Protein AF-C6Y4A7-F1 (afdb_monomer)

Structure (mmCIF, N/CA/C/O backbone):
data_AF-C6Y4A7-F1
#
_entry.id   AF-C6Y4A7-F1
#
loop_
_atom_site.group_PDB
_atom_site.id
_atom_site.type_symbol
_atom_site.label_atom_id
_atom_site.label_alt_id
_atom_site.label_comp_id
_atom_site.label_asym_id
_atom_site.label_entity_id
_atom_site.label_seq_id
_atom_site.pdbx_PDB_ins_code
_atom_site.Cartn_x
_atom_site.Cartn_y
_atom_site.Cartn_z
_atom_site.occupancy
_atom_site.B_iso_or_equiv
_atom_site.auth_seq_id
_atom_site.auth_comp_id
_atom_site.auth_asym_id
_atom_site.auth_atom_id
_atom_site.pdbx_PDB_model_num
ATOM 1 N N . MET A 1 1 ? -13.584 13.044 18.421 1.00 59.03 1 MET A N 1
ATOM 2 C CA . MET A 1 1 ? -12.784 13.924 17.537 1.00 59.03 1 MET A CA 1
ATOM 3 C C . MET A 1 1 ? -11.554 13.232 16.941 1.00 59.03 1 MET A C 1
ATOM 5 O O . MET A 1 1 ? -11.120 13.627 15.873 1.00 59.03 1 MET A O 1
ATOM 9 N N . GLU A 1 2 ? -11.007 12.181 17.561 1.00 68.00 2 GLU A N 1
ATOM 10 C CA . GLU A 1 2 ? -9.776 11.522 17.077 1.00 68.00 2 GLU A CA 1
ATOM 11 C C . GLU A 1 2 ? -9.968 10.643 15.827 1.00 68.00 2 GLU A C 1
ATOM 13 O O . GLU A 1 2 ? -9.088 10.557 14.978 1.00 68.00 2 GLU A O 1
ATOM 18 N N . SER A 1 3 ? -11.138 10.020 15.650 1.00 69.06 3 SER A N 1
ATOM 19 C CA . SER A 1 3 ? -11.372 9.143 14.491 1.00 69.06 3 SER A CA 1
ATOM 20 C C . SER A 1 3 ? -11.388 9.900 13.152 1.00 69.06 3 SER A C 1
ATOM 22 O O . SER A 1 3 ? -10.881 9.393 12.150 1.00 69.06 3 SER A O 1
ATOM 24 N N . SER A 1 4 ? -11.904 11.133 13.125 1.00 74.44 4 SER A N 1
ATOM 25 C CA . SER A 1 4 ? -11.953 11.948 11.904 1.00 74.44 4 SER A CA 1
ATOM 26 C C . SER A 1 4 ? -10.566 12.404 11.452 1.00 74.44 4 SER A C 1
ATOM 28 O O . SER A 1 4 ? -10.288 12.412 10.254 1.00 74.44 4 SER A O 1
ATOM 30 N N . THR A 1 5 ? -9.666 12.725 12.388 1.00 81.12 5 THR A N 1
ATOM 31 C CA . THR A 1 5 ? -8.296 13.145 12.056 1.00 81.12 5 THR A CA 1
ATOM 32 C C . THR A 1 5 ? -7.458 11.984 11.518 1.00 81.12 5 THR A C 1
ATOM 34 O O . THR A 1 5 ? -6.668 12.182 10.598 1.00 81.12 5 THR A O 1
ATOM 37 N N . ILE A 1 6 ? -7.665 10.759 12.016 1.00 79.38 6 ILE A N 1
ATOM 38 C CA . ILE A 1 6 ? -6.996 9.550 11.504 1.00 79.38 6 ILE A CA 1
ATOM 39 C C . ILE A 1 6 ? -7.412 9.267 10.055 1.00 79.38 6 ILE A C 1
ATOM 41 O O . ILE A 1 6 ? -6.557 8.992 9.212 1.00 79.38 6 ILE A O 1
ATOM 45 N N . ASN A 1 7 ? -8.705 9.371 9.741 1.00 79.44 7 ASN A N 1
ATOM 46 C CA . ASN A 1 7 ? -9.198 9.150 8.379 1.00 79.44 7 ASN A CA 1
ATOM 47 C C . ASN A 1 7 ? -8.676 10.214 7.406 1.00 79.44 7 ASN A C 1
ATOM 49 O O . ASN A 1 7 ? -8.230 9.866 6.316 1.00 79.44 7 ASN A O 1
ATOM 53 N N . ALA A 1 8 ? -8.650 11.485 7.821 1.00 84.19 8 ALA A N 1
ATOM 54 C CA . ALA A 1 8 ? -8.078 12.563 7.017 1.00 84.19 8 ALA A CA 1
ATOM 55 C C . ALA A 1 8 ? -6.595 12.311 6.685 1.00 84.19 8 ALA A C 1
ATOM 57 O O . ALA A 1 8 ? -6.199 12.450 5.531 1.00 84.19 8 ALA A O 1
ATOM 58 N N . LYS A 1 9 ? -5.795 11.850 7.660 1.00 86.12 9 LYS A N 1
ATOM 59 C CA . LYS A 1 9 ? -4.383 11.479 7.444 1.00 86.12 9 LYS A CA 1
ATOM 60 C C . LYS A 1 9 ? -4.217 10.297 6.483 1.00 86.12 9 LYS A C 1
ATOM 62 O O . LYS A 1 9 ? -3.317 10.296 5.651 1.00 86.12 9 LYS A O 1
ATOM 67 N N . LYS A 1 10 ? -5.083 9.282 6.565 1.00 84.50 10 LYS A N 1
ATOM 68 C CA . LYS A 1 10 ? -5.058 8.149 5.620 1.00 84.50 10 LYS A CA 1
ATOM 69 C C . LYS A 1 10 ? -5.354 8.607 4.192 1.00 84.50 10 LYS A C 1
ATOM 71 O O . LYS A 1 10 ? -4.648 8.216 3.268 1.00 84.50 10 LYS A O 1
ATOM 76 N N . ILE A 1 11 ? -6.363 9.463 4.025 1.00 86.19 11 ILE A N 1
ATOM 77 C CA . ILE A 1 11 ? -6.723 10.037 2.724 1.00 86.19 11 ILE A CA 1
ATOM 78 C C . ILE A 1 11 ? -5.572 10.888 2.181 1.00 86.19 11 ILE A C 1
ATOM 80 O O . ILE A 1 11 ? -5.229 10.745 1.011 1.00 86.19 11 ILE A O 1
ATOM 84 N N . SER A 1 12 ? -4.925 11.713 3.013 1.00 88.88 12 SER A N 1
ATOM 85 C CA . SER A 1 12 ? -3.788 12.523 2.561 1.00 88.88 12 SER A CA 1
ATOM 86 C C . SER A 1 12 ? -2.618 11.661 2.083 1.00 8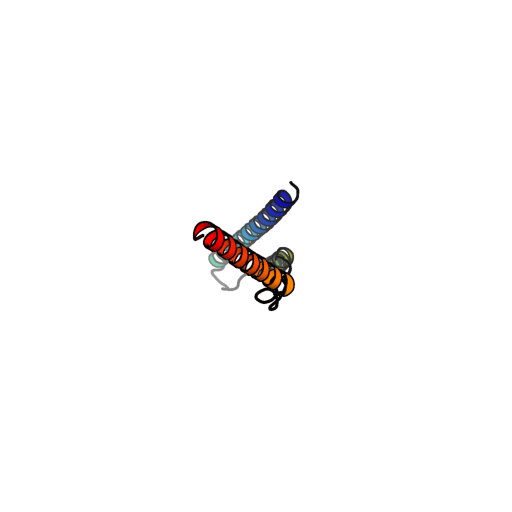8.88 12 SER A C 1
ATOM 88 O O . SER A 1 12 ? -2.043 11.966 1.046 1.00 88.88 12 SER A O 1
ATOM 90 N N . VAL A 1 13 ? -2.305 10.559 2.779 1.00 87.75 13 VAL A N 1
ATOM 91 C CA . VAL A 1 13 ? -1.249 9.615 2.362 1.00 87.75 13 VAL A CA 1
ATOM 92 C C . VAL A 1 13 ? -1.588 8.945 1.025 1.00 87.75 13 VAL A C 1
ATOM 94 O O . VAL A 1 13 ? -0.729 8.825 0.151 1.00 87.75 13 VAL A O 1
ATOM 97 N N . LEU A 1 14 ? -2.846 8.541 0.827 1.00 85.44 14 LEU A N 1
ATOM 98 C CA . LEU A 1 14 ? -3.290 7.967 -0.446 1.00 85.44 14 LEU A CA 1
ATOM 99 C C . LEU A 1 14 ? -3.219 8.986 -1.590 1.00 85.44 14 LEU A C 1
ATOM 101 O O . LEU A 1 14 ? -2.767 8.638 -2.678 1.00 85.44 14 LEU A O 1
ATOM 105 N N . LEU A 1 15 ? -3.604 10.241 -1.341 1.00 89.50 15 LEU A N 1
ATOM 106 C CA . LEU A 1 15 ? -3.506 11.317 -2.330 1.00 89.50 15 LEU A CA 1
ATOM 107 C C . LEU A 1 15 ? -2.053 11.591 -2.725 1.00 89.50 15 LEU A C 1
ATOM 109 O O . LEU A 1 15 ? -1.764 11.689 -3.913 1.00 89.50 15 LEU A O 1
ATOM 113 N N . THR A 1 16 ? -1.126 11.650 -1.764 1.00 89.12 16 THR A N 1
ATOM 114 C CA . THR A 1 16 ? 0.299 11.840 -2.077 1.00 89.12 16 THR A CA 1
ATOM 115 C C . THR A 1 16 ? 0.861 10.682 -2.892 1.00 89.12 16 THR A C 1
ATOM 117 O O . THR A 1 16 ? 1.590 10.917 -3.850 1.00 89.12 16 THR A O 1
ATOM 120 N N . LEU A 1 17 ? 0.485 9.440 -2.569 1.00 87.81 17 LEU A N 1
ATOM 121 C CA . LEU A 1 17 ? 0.918 8.269 -3.334 1.00 87.81 17 LEU A CA 1
ATOM 122 C C . LEU A 1 17 ? 0.368 8.284 -4.762 1.00 87.81 17 LEU A C 1
ATOM 124 O O . LEU A 1 17 ? 1.096 7.969 -5.698 1.00 87.81 17 LEU A O 1
ATOM 128 N N . PHE A 1 18 ? -0.889 8.690 -4.942 1.00 87.62 18 PHE A N 1
ATOM 129 C CA . PHE A 1 18 ? -1.484 8.818 -6.268 1.00 87.62 18 PHE A CA 1
ATOM 130 C C . PHE A 1 18 ? -0.784 9.897 -7.107 1.00 87.62 18 PHE A C 1
ATOM 132 O O . PHE A 1 18 ? -0.496 9.667 -8.279 1.00 87.62 18 PHE A O 1
ATOM 139 N N . SER A 1 19 ? -0.432 11.034 -6.499 1.00 91.12 19 SER A N 1
ATOM 140 C CA . SER A 1 19 ? 0.359 12.078 -7.161 1.00 91.12 19 SER A CA 1
ATOM 141 C C . SER A 1 19 ? 1.753 11.590 -7.561 1.00 91.12 19 SER A C 1
ATOM 143 O O . SER A 1 19 ? 2.208 11.907 -8.656 1.00 91.12 19 SER A O 1
ATOM 145 N N . ILE A 1 20 ? 2.414 10.789 -6.716 1.00 90.56 20 ILE A N 1
ATOM 146 C CA . ILE A 1 20 ? 3.717 10.183 -7.036 1.00 90.56 20 ILE A CA 1
ATOM 147 C C . ILE A 1 20 ? 3.582 9.228 -8.227 1.00 90.56 20 ILE A C 1
ATOM 149 O O . ILE A 1 20 ? 4.364 9.320 -9.166 1.00 90.56 20 ILE A O 1
ATOM 153 N N . ILE A 1 21 ? 2.560 8.366 -8.249 1.00 90.00 21 ILE A N 1
ATOM 154 C CA . ILE A 1 21 ? 2.302 7.481 -9.397 1.00 90.00 21 ILE A CA 1
ATOM 155 C C . ILE A 1 21 ? 2.071 8.305 -10.668 1.00 90.00 21 ILE A C 1
ATOM 157 O O . ILE A 1 21 ? 2.677 8.020 -11.699 1.00 90.00 21 ILE A O 1
ATOM 161 N N . GLY A 1 22 ? 1.255 9.359 -10.590 1.00 90.56 22 GLY A N 1
ATOM 162 C CA . GLY A 1 22 ? 1.032 10.278 -11.706 1.00 90.56 22 GLY A CA 1
ATOM 163 C C . GLY A 1 22 ? 2.328 10.915 -12.217 1.00 90.56 22 GLY A C 1
ATOM 164 O O . GLY A 1 22 ? 2.552 10.957 -13.424 1.00 90.56 22 GLY A O 1
ATOM 165 N N . TYR A 1 23 ? 3.212 11.336 -11.309 1.00 90.62 23 TYR A N 1
ATOM 166 C CA . TYR A 1 23 ? 4.530 11.872 -11.651 1.00 90.62 23 TYR A CA 1
ATOM 167 C C . TYR A 1 23 ? 5.422 10.827 -12.336 1.00 90.62 23 TYR A C 1
ATOM 169 O O . TYR A 1 23 ? 5.972 11.102 -13.399 1.00 90.62 23 TYR A O 1
ATOM 177 N N . THR A 1 24 ? 5.501 9.604 -11.800 1.00 88.94 24 THR A N 1
ATOM 178 C CA . THR A 1 24 ? 6.286 8.523 -12.426 1.00 88.94 24 THR A CA 1
ATOM 179 C C . THR A 1 24 ? 5.757 8.137 -13.805 1.00 88.94 24 THR A C 1
ATOM 181 O O . THR A 1 24 ? 6.538 7.870 -14.715 1.00 88.94 24 THR A O 1
ATOM 184 N N . ALA A 1 25 ? 4.434 8.155 -13.998 1.00 87.75 25 ALA A N 1
ATOM 185 C CA . ALA A 1 25 ? 3.812 7.891 -15.290 1.00 87.75 25 ALA A CA 1
ATOM 186 C C . ALA A 1 25 ? 4.126 9.001 -16.302 1.00 87.75 25 ALA A C 1
ATOM 188 O O . ALA A 1 25 ? 4.425 8.709 -17.459 1.00 87.75 25 ALA A O 1
ATOM 189 N N . TYR A 1 26 ? 4.100 10.262 -15.858 1.00 89.56 26 TYR A N 1
ATOM 190 C CA . TYR A 1 26 ? 4.504 11.403 -16.675 1.00 89.56 26 TYR A CA 1
ATOM 191 C C . TYR A 1 26 ? 5.984 11.310 -17.074 1.00 89.56 26 TYR A C 1
ATOM 193 O O . TYR A 1 26 ? 6.291 11.396 -18.259 1.00 89.56 26 TYR A O 1
ATOM 201 N N . SER A 1 27 ? 6.883 11.038 -16.122 1.00 87.31 27 SER A N 1
ATOM 202 C CA . SER A 1 27 ? 8.320 10.873 -16.384 1.00 87.31 27 SER A CA 1
ATOM 203 C C . SER A 1 27 ? 8.604 9.707 -17.340 1.00 87.31 27 SER A C 1
ATOM 205 O O . SER A 1 27 ? 9.374 9.843 -18.292 1.00 87.31 27 SER A O 1
ATOM 207 N N . ALA A 1 28 ? 7.916 8.573 -17.166 1.00 85.06 28 ALA A N 1
ATOM 208 C CA . ALA A 1 28 ? 8.016 7.450 -18.090 1.00 85.06 28 ALA A CA 1
ATOM 209 C C . ALA A 1 28 ? 7.538 7.829 -19.501 1.00 85.06 28 ALA A C 1
ATOM 211 O O . ALA A 1 28 ? 8.199 7.493 -20.482 1.00 85.06 28 ALA A O 1
ATOM 212 N N . HIS A 1 29 ? 6.430 8.561 -19.618 1.00 85.62 29 HIS A N 1
ATOM 213 C CA . HIS A 1 29 ? 5.926 9.033 -20.906 1.00 85.62 29 HIS A CA 1
ATOM 214 C C . HIS A 1 29 ? 6.900 10.003 -21.591 1.00 85.62 29 HIS A C 1
ATOM 216 O O . HIS A 1 29 ? 7.182 9.846 -22.778 1.00 85.62 29 HIS A O 1
ATOM 222 N N . GLU A 1 30 ? 7.451 10.964 -20.850 1.00 85.25 30 GLU A N 1
ATOM 223 C CA . GLU A 1 30 ? 8.461 11.903 -21.348 1.00 85.25 30 GLU A CA 1
ATOM 224 C C . GLU A 1 30 ? 9.709 11.163 -21.845 1.00 85.25 30 GLU A C 1
ATOM 226 O O . GLU A 1 30 ? 10.137 11.366 -22.980 1.00 85.25 30 GLU A O 1
ATOM 231 N N . SER A 1 31 ? 10.202 10.184 -21.081 1.00 82.56 31 SER A N 1
ATOM 232 C CA . SER A 1 31 ? 11.350 9.376 -21.502 1.00 82.56 31 SER A CA 1
ATOM 233 C C . SER A 1 31 ? 11.089 8.573 -22.784 1.00 82.56 31 SER A C 1
ATOM 235 O O . SER A 1 31 ? 11.982 8.422 -23.613 1.00 82.56 31 SER A O 1
ATOM 237 N N . ILE A 1 32 ?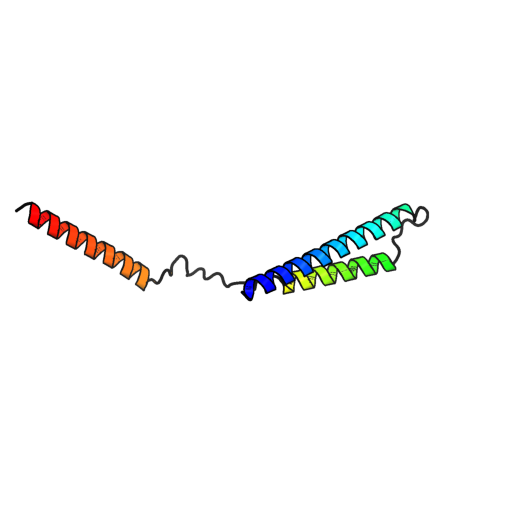 9.861 8.091 -23.005 1.00 80.88 32 ILE A N 1
ATOM 238 C CA . ILE A 1 32 ? 9.495 7.389 -24.245 1.00 80.88 32 ILE A CA 1
ATOM 239 C C . ILE A 1 32 ? 9.502 8.353 -25.439 1.00 80.88 32 ILE A C 1
ATOM 241 O O . ILE A 1 32 ? 9.909 7.961 -26.533 1.00 80.88 32 ILE A O 1
ATOM 245 N N . LEU A 1 33 ? 9.073 9.604 -25.247 1.00 81.38 33 LEU A N 1
ATOM 246 C CA . LEU A 1 33 ? 9.095 10.620 -26.303 1.00 81.38 33 LEU A CA 1
ATOM 247 C C . LEU A 1 33 ? 10.524 11.014 -26.703 1.00 81.38 33 LEU A C 1
ATOM 249 O O . LEU A 1 33 ? 10.776 11.281 -27.883 1.00 81.38 33 LEU A O 1
ATOM 253 N N . GLU A 1 34 ? 11.448 11.033 -25.743 1.00 79.81 34 GLU A N 1
ATOM 254 C CA . GLU A 1 34 ? 12.856 11.368 -25.968 1.00 79.81 34 GLU A CA 1
ATOM 255 C C .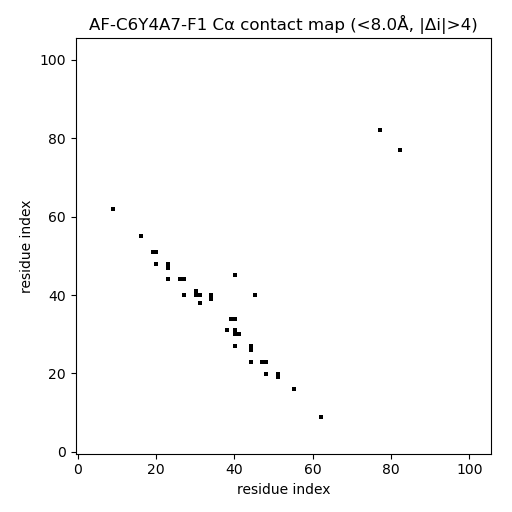 GLU A 1 34 ? 13.657 10.208 -26.578 1.00 79.81 34 GLU A C 1
ATOM 257 O O . GLU A 1 34 ? 14.501 10.422 -27.455 1.00 79.81 34 GLU A O 1
ATOM 262 N N . ILE A 1 35 ? 13.378 8.962 -26.178 1.00 74.00 35 ILE A N 1
ATOM 263 C CA . ILE A 1 35 ? 14.118 7.770 -26.620 1.00 74.00 35 ILE A CA 1
ATOM 264 C C . ILE A 1 35 ? 13.615 7.330 -28.001 1.00 74.00 35 ILE A C 1
ATOM 266 O O . ILE A 1 35 ? 12.930 6.326 -28.178 1.00 74.00 35 ILE A O 1
ATOM 270 N N . ARG A 1 36 ? 13.998 8.092 -29.029 1.00 62.12 36 ARG A N 1
ATOM 271 C CA . ARG A 1 36 ? 13.719 7.770 -30.438 1.00 62.12 36 ARG A CA 1
ATOM 272 C C . ARG A 1 36 ? 14.612 6.673 -31.027 1.00 62.12 36 ARG A C 1
ATOM 274 O O . ARG A 1 36 ? 14.332 6.236 -32.139 1.00 62.12 36 ARG A O 1
ATOM 281 N N . GLN A 1 37 ? 15.683 6.253 -30.347 1.00 59.00 37 GLN A N 1
ATOM 282 C CA . GLN A 1 37 ? 16.738 5.448 -30.988 1.00 59.00 37 GLN A CA 1
ATOM 283 C C . GLN A 1 37 ? 16.933 4.032 -30.424 1.00 59.00 37 GLN A C 1
ATOM 285 O O . GLN A 1 37 ? 17.198 3.135 -31.215 1.00 59.00 37 GLN A O 1
ATOM 290 N N . ASP A 1 38 ? 16.693 3.784 -29.129 1.00 66.56 38 ASP A N 1
ATOM 291 C CA . ASP A 1 38 ? 16.952 2.458 -28.526 1.00 66.56 38 ASP A CA 1
ATOM 292 C C . ASP A 1 38 ? 15.708 1.726 -27.993 1.00 66.56 38 ASP A C 1
ATOM 294 O O . ASP A 1 38 ? 15.807 0.575 -27.564 1.00 66.56 38 ASP A O 1
ATOM 298 N N . GLY A 1 39 ? 14.530 2.367 -28.001 1.00 67.19 39 GLY A N 1
ATOM 299 C CA . GLY A 1 39 ? 13.236 1.767 -27.623 1.00 67.19 39 GLY A CA 1
ATOM 300 C C . GLY A 1 39 ? 13.150 1.185 -26.202 1.00 67.19 39 GLY A C 1
ATOM 301 O O . GLY A 1 39 ? 12.166 0.534 -25.853 1.00 67.19 39 GLY A O 1
ATOM 302 N N . LYS A 1 40 ? 14.178 1.378 -25.372 1.00 73.75 40 LYS A N 1
ATOM 303 C CA . LYS A 1 40 ? 14.278 0.825 -24.021 1.00 73.75 40 LYS A CA 1
ATOM 304 C C . LYS A 1 40 ? 14.118 1.942 -23.005 1.00 73.75 40 LYS A C 1
ATOM 306 O O . LYS A 1 40 ? 14.896 2.885 -22.996 1.00 73.75 40 LYS A O 1
ATOM 311 N N . LEU A 1 41 ? 13.157 1.771 -22.100 1.00 78.31 41 LEU A N 1
ATOM 312 C CA . LEU A 1 41 ? 13.011 2.631 -20.928 1.00 78.31 41 LEU A CA 1
ATOM 313 C C . LEU A 1 41 ? 14.294 2.562 -20.068 1.00 78.31 41 LEU A C 1
ATOM 315 O O . LEU A 1 41 ? 14.794 1.443 -19.850 1.00 78.31 41 LEU A O 1
ATOM 319 N N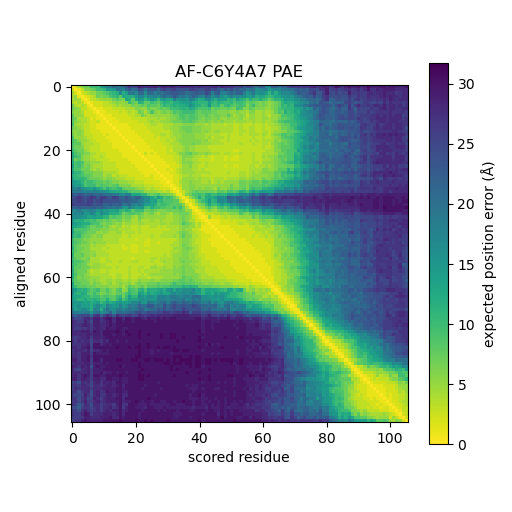 . PRO A 1 42 ? 14.820 3.698 -19.575 1.00 81.56 42 PRO A N 1
ATOM 320 C CA . PRO A 1 42 ? 16.013 3.727 -18.737 1.00 81.56 42 PRO A CA 1
ATOM 321 C C . PRO A 1 42 ? 15.788 2.909 -17.462 1.00 81.56 42 PRO A C 1
ATOM 323 O O . PRO A 1 42 ? 14.669 2.8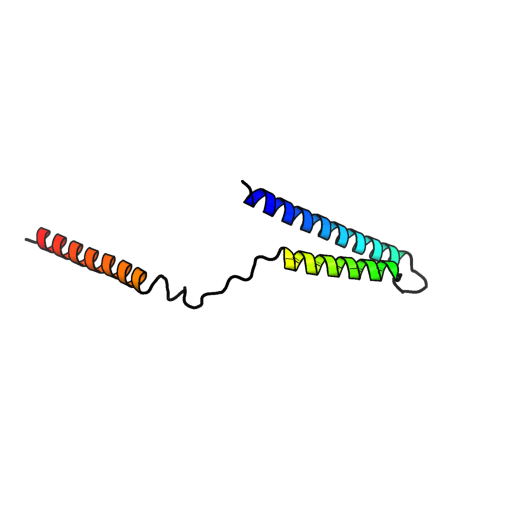12 -16.947 1.00 81.56 42 PRO A O 1
ATOM 326 N N . LEU A 1 43 ? 16.856 2.274 -16.970 1.00 83.12 43 LEU A N 1
ATOM 327 C CA . LEU A 1 43 ? 16.794 1.415 -15.782 1.00 83.12 43 LEU A CA 1
ATOM 328 C C . LEU A 1 43 ? 16.312 2.182 -14.546 1.00 83.12 43 LEU A C 1
ATOM 330 O O . LEU A 1 43 ? 15.578 1.613 -13.744 1.00 83.12 43 LEU A O 1
ATOM 334 N N . ASP A 1 44 ? 16.645 3.467 -14.448 1.00 84.81 44 ASP A N 1
ATOM 335 C CA . ASP A 1 44 ? 16.262 4.320 -13.323 1.00 84.81 44 ASP A CA 1
ATOM 336 C C . ASP A 1 44 ? 14.738 4.449 -13.202 1.00 84.81 44 ASP A C 1
ATOM 338 O O . ASP A 1 44 ? 14.180 4.160 -12.144 1.00 84.81 44 ASP A O 1
ATOM 342 N N . ILE A 1 45 ? 14.044 4.734 -14.311 1.00 84.69 45 ILE A N 1
ATOM 343 C CA . ILE A 1 45 ? 12.574 4.826 -14.335 1.00 84.69 45 ILE A CA 1
ATOM 344 C C . ILE A 1 45 ? 11.942 3.460 -14.044 1.00 84.69 45 ILE A C 1
ATOM 346 O O . ILE A 1 45 ? 10.940 3.373 -13.336 1.00 84.69 45 ILE A O 1
ATOM 350 N N . LYS A 1 46 ? 12.530 2.360 -14.536 1.00 86.50 46 LYS A N 1
ATOM 351 C CA . LYS A 1 46 ? 12.034 1.009 -14.209 1.00 86.50 46 LYS A CA 1
ATOM 352 C C . LYS A 1 46 ? 12.104 0.739 -12.707 1.00 86.50 46 LYS A C 1
ATOM 354 O O . LYS A 1 46 ? 11.132 0.248 -12.134 1.00 86.50 46 LYS A O 1
ATOM 359 N N . CYS A 1 47 ? 13.233 1.055 -12.077 1.00 89.81 47 CYS A N 1
ATOM 360 C CA . CYS A 1 47 ? 13.418 0.904 -10.637 1.00 89.81 47 CYS A CA 1
ATOM 361 C C . CYS A 1 47 ? 12.449 1.793 -9.850 1.00 89.81 47 CYS A C 1
ATOM 363 O O . CYS A 1 47 ? 11.848 1.323 -8.884 1.00 89.81 47 CYS A O 1
ATOM 365 N N . GLU A 1 48 ? 12.244 3.036 -10.288 1.00 89.06 48 GLU A N 1
ATOM 366 C CA . GLU A 1 48 ? 11.314 3.976 -9.663 1.00 89.06 48 GLU A CA 1
ATOM 367 C C . GLU A 1 48 ? 9.870 3.459 -9.702 1.00 89.06 48 GLU A C 1
ATOM 369 O O . GLU A 1 48 ? 9.211 3.384 -8.665 1.00 89.06 48 GLU A O 1
ATOM 374 N N . VAL A 1 49 ? 9.400 2.994 -10.863 1.00 89.31 49 VAL A N 1
ATOM 375 C CA . VAL A 1 49 ? 8.048 2.433 -11.014 1.00 89.31 49 VAL A CA 1
ATOM 376 C C . VAL A 1 49 ? 7.859 1.195 -10.134 1.00 89.31 49 VAL A C 1
ATOM 378 O O . VAL A 1 49 ? 6.817 1.054 -9.487 1.00 89.31 49 VAL A O 1
ATOM 381 N N . ILE A 1 50 ? 8.858 0.308 -10.054 1.00 90.62 50 ILE A N 1
ATOM 382 C CA . ILE A 1 50 ? 8.803 -0.876 -9.181 1.00 90.62 50 ILE A CA 1
ATOM 383 C C . ILE A 1 50 ? 8.728 -0.453 -7.711 1.00 90.62 50 ILE A C 1
ATOM 385 O O . ILE A 1 50 ? 7.880 -0.956 -6.972 1.00 90.62 50 ILE A O 1
ATOM 389 N N . LEU A 1 51 ? 9.571 0.489 -7.285 1.00 91.75 51 LEU A N 1
ATOM 390 C CA . LEU A 1 51 ? 9.619 0.963 -5.904 1.00 91.75 51 LEU A CA 1
ATOM 391 C C . LEU A 1 51 ? 8.308 1.642 -5.493 1.00 91.75 51 LEU A C 1
ATOM 393 O O . LEU A 1 51 ? 7.769 1.340 -4.428 1.00 91.75 51 LEU A O 1
ATOM 397 N N . VAL A 1 52 ? 7.756 2.500 -6.353 1.00 90.75 52 VAL A N 1
ATOM 398 C CA . VAL A 1 52 ? 6.472 3.174 -6.116 1.00 90.75 52 VAL A CA 1
ATOM 399 C C . VAL A 1 52 ? 5.322 2.169 -6.085 1.00 90.75 52 VAL A C 1
ATOM 401 O O . VAL A 1 52 ? 4.454 2.261 -5.216 1.00 90.75 52 VAL A O 1
ATOM 404 N N . THR A 1 53 ? 5.335 1.160 -6.959 1.00 88.88 53 THR A N 1
ATOM 405 C CA . THR A 1 53 ? 4.318 0.096 -6.959 1.00 88.88 53 THR A CA 1
ATOM 406 C C . THR A 1 53 ? 4.369 -0.719 -5.669 1.00 88.88 53 THR A C 1
ATOM 408 O O . THR A 1 53 ? 3.336 -0.944 -5.035 1.00 88.88 53 THR A O 1
ATOM 411 N N . LEU A 1 54 ? 5.565 -1.119 -5.226 1.00 91.44 54 LEU A N 1
ATOM 412 C CA . LEU A 1 54 ? 5.740 -1.810 -3.951 1.00 91.44 54 LEU A CA 1
ATOM 413 C C . LEU A 1 54 ? 5.227 -0.944 -2.796 1.00 91.44 54 LEU A C 1
ATOM 415 O O . LEU A 1 54 ? 4.387 -1.395 -2.021 1.00 91.44 54 LEU A O 1
ATOM 419 N N . LEU A 1 55 ? 5.637 0.322 -2.724 1.00 90.12 55 LEU A N 1
ATOM 420 C CA . LEU A 1 55 ? 5.189 1.247 -1.683 1.00 90.12 55 LEU A CA 1
ATOM 421 C C . LEU A 1 55 ? 3.661 1.413 -1.664 1.00 90.12 55 LEU A C 1
ATOM 423 O O . LEU A 1 55 ? 3.046 1.402 -0.593 1.00 90.12 55 LEU A O 1
ATOM 427 N N . PHE A 1 56 ? 3.037 1.521 -2.838 1.00 88.62 56 PHE A N 1
ATOM 428 C CA . PHE A 1 56 ? 1.587 1.605 -2.979 1.00 88.62 56 PHE A CA 1
ATOM 429 C C . PHE A 1 56 ? 0.890 0.334 -2.480 1.00 88.62 56 PHE A C 1
ATOM 431 O O . PHE A 1 56 ? -0.045 0.415 -1.680 1.00 88.62 56 PHE A O 1
ATOM 438 N N . THR A 1 57 ? 1.363 -0.849 -2.882 1.00 89.62 57 THR A N 1
ATOM 439 C CA . THR A 1 57 ? 0.788 -2.129 -2.428 1.00 89.62 57 THR A CA 1
ATOM 440 C C . THR A 1 57 ? 0.924 -2.319 -0.915 1.00 89.62 57 THR A C 1
ATOM 442 O O . THR A 1 57 ? -0.056 -2.650 -0.250 1.00 89.62 57 THR A O 1
ATOM 445 N N . PHE A 1 58 ? 2.081 -2.016 -0.322 1.00 90.56 58 PHE A N 1
ATOM 446 C CA . PHE A 1 58 ? 2.251 -2.099 1.131 1.00 90.56 58 PHE A CA 1
ATOM 447 C C . PHE A 1 58 ? 1.352 -1.108 1.870 1.00 90.56 58 PHE A C 1
ATOM 449 O O . PHE A 1 58 ? 0.688 -1.471 2.841 1.00 90.56 58 PHE A O 1
ATOM 456 N N . THR A 1 59 ? 1.277 0.135 1.396 1.00 87.62 59 THR A N 1
ATOM 457 C CA . THR A 1 59 ? 0.480 1.169 2.065 1.00 87.62 59 THR A CA 1
ATOM 458 C C . THR A 1 59 ? -1.015 0.878 1.970 1.00 87.62 59 THR A C 1
ATOM 460 O O . THR A 1 59 ? -1.738 1.047 2.950 1.00 87.62 59 THR A O 1
ATOM 463 N N . THR A 1 60 ? -1.491 0.382 0.826 1.00 86.81 60 THR A N 1
ATOM 464 C CA . THR A 1 60 ? -2.894 -0.026 0.661 1.00 86.81 60 THR A CA 1
ATOM 465 C C . THR A 1 60 ? -3.258 -1.186 1.584 1.00 86.81 60 THR A C 1
ATOM 467 O O . THR A 1 60 ? -4.306 -1.125 2.224 1.00 86.81 60 THR A O 1
ATOM 470 N N . VAL A 1 61 ? -2.378 -2.180 1.749 1.00 87.38 61 VAL A N 1
ATOM 471 C CA . VAL A 1 61 ? -2.576 -3.285 2.704 1.00 87.38 61 VAL A CA 1
ATOM 472 C C . VAL A 1 61 ? -2.588 -2.792 4.155 1.00 87.38 61 VAL A C 1
ATOM 474 O O . VAL A 1 61 ? -3.439 -3.217 4.930 1.00 87.38 61 VAL A O 1
ATOM 477 N N . ILE A 1 62 ? -1.700 -1.866 4.531 1.00 86.00 62 ILE A N 1
ATOM 478 C CA . ILE A 1 62 ? -1.647 -1.301 5.894 1.00 86.00 62 ILE A CA 1
ATOM 479 C C . ILE A 1 62 ? -2.890 -0.454 6.205 1.00 86.00 62 ILE A C 1
ATOM 481 O O . ILE A 1 62 ? -3.392 -0.451 7.331 1.00 86.00 62 ILE A O 1
ATOM 485 N N . ILE A 1 63 ? -3.386 0.299 5.221 1.00 84.00 63 ILE A N 1
ATOM 486 C CA . ILE A 1 63 ? -4.564 1.157 5.382 1.00 84.00 63 ILE A CA 1
ATOM 487 C C . ILE A 1 63 ? -5.859 0.339 5.367 1.00 84.00 63 ILE A C 1
ATOM 489 O O . ILE A 1 63 ? -6.839 0.772 5.993 1.00 84.00 63 ILE A O 1
ATOM 493 N N . ALA A 1 64 ? -5.864 -0.810 4.678 1.00 82.94 64 ALA A N 1
ATOM 494 C CA . ALA A 1 64 ? -7.016 -1.689 4.570 1.00 82.94 64 ALA A CA 1
ATOM 495 C C . ALA A 1 64 ? -7.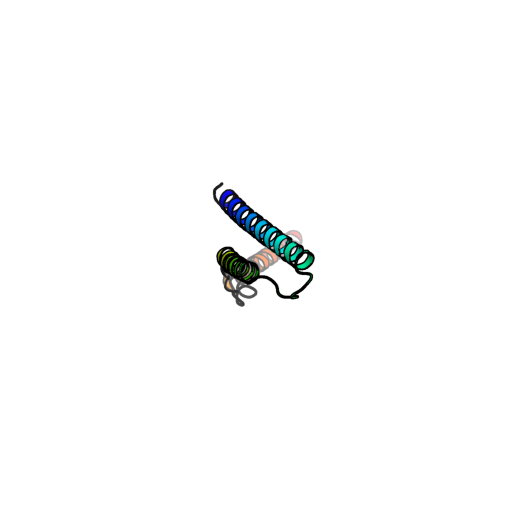592 -1.994 5.956 1.00 82.94 64 ALA A C 1
ATOM 497 O O . ALA A 1 64 ? -6.882 -2.256 6.929 1.00 82.94 64 ALA A O 1
ATOM 498 N N . SER A 1 65 ? -8.919 -1.912 6.056 1.00 73.75 65 SER A N 1
ATOM 499 C CA . SER A 1 65 ? -9.591 -2.234 7.310 1.00 73.75 65 SER A CA 1
ATOM 500 C C . SER A 1 65 ? -9.310 -3.692 7.674 1.00 73.75 65 SER A C 1
ATOM 502 O O . SER A 1 65 ? -9.330 -4.542 6.780 1.00 73.75 65 SER A O 1
ATOM 504 N N . PRO A 1 66 ? -9.079 -4.003 8.962 1.00 79.50 66 PRO A N 1
ATOM 505 C CA . PRO A 1 66 ? -8.838 -5.374 9.380 1.00 79.50 66 PRO A CA 1
ATOM 506 C C . PRO A 1 66 ? -9.992 -6.261 8.912 1.00 79.50 66 PRO A C 1
ATOM 508 O O . PRO A 1 66 ? -11.162 -5.877 9.041 1.00 79.50 66 PRO A O 1
ATOM 511 N N . LEU A 1 67 ? -9.658 -7.437 8.373 1.00 73.31 67 LEU A N 1
ATOM 512 C CA . LEU A 1 67 ? -10.644 -8.436 7.979 1.00 73.31 67 LEU A CA 1
ATOM 513 C C . LEU A 1 67 ? -11.515 -8.750 9.195 1.00 73.31 67 LEU A C 1
ATOM 515 O O . LEU A 1 67 ? -11.049 -9.274 10.207 1.00 73.31 67 LEU A O 1
ATOM 519 N N . ARG A 1 68 ? -12.794 -8.386 9.116 1.00 69.94 68 ARG A N 1
ATOM 520 C CA . ARG A 1 68 ? -13.768 -8.740 10.144 1.00 69.94 68 ARG A CA 1
ATOM 521 C C . ARG A 1 68 ? -14.237 -10.153 9.860 1.00 69.94 68 ARG A C 1
ATOM 523 O O . ARG A 1 68 ? -14.608 -10.465 8.730 1.00 69.94 68 ARG A O 1
ATOM 530 N N . SER A 1 69 ? -14.239 -11.001 10.882 1.00 69.94 69 SER A N 1
ATOM 531 C CA . SER A 1 69 ? -14.811 -12.333 10.753 1.00 69.94 69 SER A CA 1
ATOM 532 C C . SER A 1 69 ? -16.293 -12.216 10.397 1.00 69.94 69 SER A C 1
ATOM 534 O O . SER A 1 69 ? -17.085 -11.579 11.098 1.00 69.94 69 SER A O 1
ATOM 536 N N . ILE A 1 70 ? -16.677 -12.830 9.279 1.00 63.50 70 ILE A N 1
ATOM 537 C CA . ILE A 1 70 ? -18.082 -13.037 8.950 1.00 63.50 70 ILE A CA 1
ATOM 538 C C . ILE A 1 70 ? -18.555 -14.149 9.877 1.00 63.50 70 ILE A C 1
ATOM 540 O O . ILE A 1 70 ? -18.268 -15.326 9.672 1.00 63.50 70 ILE A O 1
ATOM 544 N N . GLN A 1 71 ? -19.263 -13.780 10.938 1.00 56.75 71 GLN A N 1
ATOM 545 C CA . GLN A 1 71 ? -20.011 -14.760 11.706 1.00 56.75 71 GLN A CA 1
ATOM 546 C C . GLN A 1 71 ? -21.200 -15.189 10.845 1.00 56.75 71 GLN A C 1
ATOM 548 O O . GLN A 1 71 ? -22.246 -14.546 10.873 1.00 56.75 71 GLN A O 1
ATOM 553 N N . LEU A 1 72 ? -21.042 -16.286 10.096 1.00 58.19 72 LEU A N 1
ATOM 554 C CA . LEU A 1 72 ? -22.137 -16.944 9.363 1.00 58.19 72 LEU A CA 1
ATOM 555 C C . LEU A 1 72 ? -23.306 -17.304 10.295 1.00 58.19 72 LEU A C 1
ATOM 557 O O . LEU A 1 72 ? -24.450 -17.397 9.870 1.00 58.19 72 LEU A O 1
ATOM 561 N N . ASN A 1 73 ? -23.031 -17.382 11.596 1.00 51.44 73 ASN A N 1
ATOM 562 C CA . ASN A 1 73 ? -24.029 -17.580 12.628 1.00 51.44 73 ASN A CA 1
ATOM 563 C C . ASN A 1 73 ? -24.838 -16.321 12.985 1.00 51.44 73 ASN A C 1
ATOM 565 O O . ASN A 1 73 ? -25.834 -16.455 13.661 1.00 51.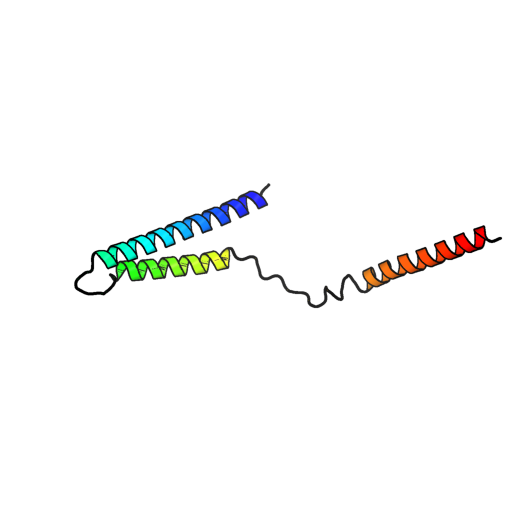44 73 ASN A O 1
ATOM 569 N N . LYS A 1 74 ? -24.503 -15.090 12.564 1.00 49.31 74 LYS A N 1
ATOM 570 C CA . LYS A 1 74 ? -25.255 -13.883 12.992 1.00 49.31 74 LYS A CA 1
ATOM 571 C C . LYS A 1 74 ? -26.521 -13.574 12.193 1.00 49.31 74 LYS A C 1
ATOM 573 O O . LYS A 1 74 ? -27.365 -12.853 12.712 1.00 49.31 74 LYS A O 1
ATOM 578 N N . TRP A 1 75 ? -26.706 -14.164 11.014 1.00 47.38 75 TRP A N 1
ATOM 579 C CA . TRP A 1 75 ? -28.034 -14.200 10.384 1.00 47.38 75 TRP A CA 1
ATOM 580 C C . TRP A 1 75 ? -28.962 -15.249 11.031 1.00 47.38 75 TRP A C 1
ATOM 582 O O . TRP A 1 75 ? -30.171 -15.164 10.859 1.00 47.38 75 TRP A O 1
ATOM 592 N N . SER A 1 76 ? -28.430 -16.162 11.861 1.00 50.88 76 SER A N 1
ATOM 593 C CA . SER A 1 76 ? -29.208 -17.091 12.706 1.00 50.88 76 SER A CA 1
ATOM 594 C C . SER A 1 76 ? -29.060 -16.844 14.227 1.00 50.88 76 SER A C 1
ATOM 596 O O . SER A 1 76 ? -29.684 -17.527 15.038 1.00 50.88 76 SER A O 1
ATOM 598 N N . HIS A 1 77 ? -28.255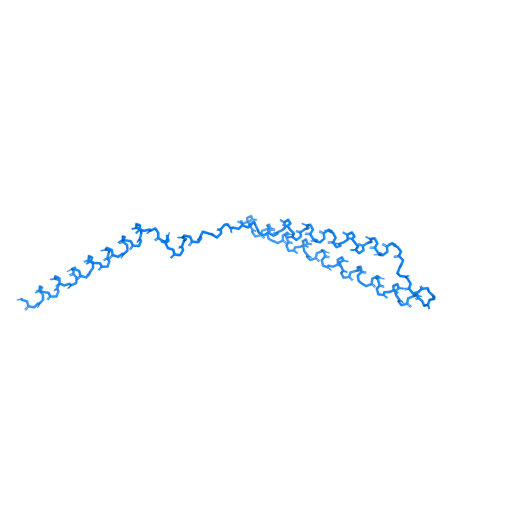 -15.858 14.644 1.00 46.75 77 HIS A N 1
ATOM 599 C CA . HIS A 1 77 ? -27.942 -15.514 16.041 1.00 46.75 77 HIS A CA 1
ATOM 600 C C . HIS A 1 77 ? -28.085 -14.013 16.316 1.00 46.75 77 HIS A C 1
ATOM 602 O O . HIS A 1 77 ? -27.340 -13.428 17.111 1.00 46.75 77 HIS A O 1
ATOM 608 N N . GLN A 1 78 ? -29.118 -13.377 15.766 1.00 46.09 78 GLN A N 1
ATOM 609 C CA . GLN A 1 78 ? -29.868 -12.471 16.632 1.00 46.09 78 GLN A CA 1
ATOM 610 C C . GLN A 1 78 ? -30.369 -13.377 17.755 1.00 46.09 78 GLN A C 1
ATOM 612 O O . GLN A 1 78 ? -31.258 -14.168 17.470 1.00 46.09 78 GLN A O 1
ATOM 617 N N . ARG A 1 79 ? -29.633 -13.398 18.893 1.00 45.56 79 ARG A N 1
ATOM 618 C CA . ARG A 1 79 ? -29.518 -14.519 19.858 1.00 45.56 79 ARG A CA 1
ATOM 619 C C . ARG A 1 79 ? -30.736 -15.433 19.777 1.00 45.56 79 ARG A C 1
ATOM 621 O O . ARG A 1 79 ? -31.836 -14.903 19.889 1.00 45.56 79 ARG A O 1
ATOM 628 N N . SER A 1 80 ? -30.576 -16.749 19.651 1.00 50.56 80 SER A N 1
ATOM 629 C CA . SER A 1 80 ? -31.716 -17.673 19.793 1.00 50.56 80 SER A CA 1
ATOM 630 C C . SER A 1 80 ? -32.619 -17.244 20.955 1.00 50.56 80 SER A C 1
ATOM 632 O O . SER A 1 80 ? -33.825 -17.182 20.774 1.00 50.56 80 SER A O 1
ATOM 634 N N . ASP A 1 81 ? -32.018 -16.740 22.039 1.00 51.94 81 ASP A N 1
ATOM 635 C CA . ASP A 1 81 ? -32.684 -16.088 23.167 1.00 51.94 81 ASP A CA 1
ATOM 636 C C . ASP A 1 81 ? -33.378 -14.749 22.865 1.00 51.94 81 ASP A C 1
ATOM 638 O O . ASP A 1 81 ? -34.487 -14.551 23.325 1.00 51.94 81 ASP A O 1
ATOM 642 N N . LEU A 1 82 ? -32.797 -13.810 22.112 1.00 55.06 82 LEU A N 1
ATOM 643 C CA . LEU A 1 82 ? -33.430 -12.528 21.764 1.00 55.06 82 LEU A CA 1
ATOM 644 C C . LEU A 1 82 ? -34.517 -12.685 20.699 1.00 55.06 82 LEU A C 1
ATOM 646 O O . LEU A 1 82 ? -35.508 -11.970 20.766 1.00 55.06 82 LEU A O 1
ATOM 650 N N . ALA A 1 83 ? -34.363 -13.605 19.744 1.00 53.94 83 ALA A N 1
ATOM 651 C CA . ALA A 1 83 ? -35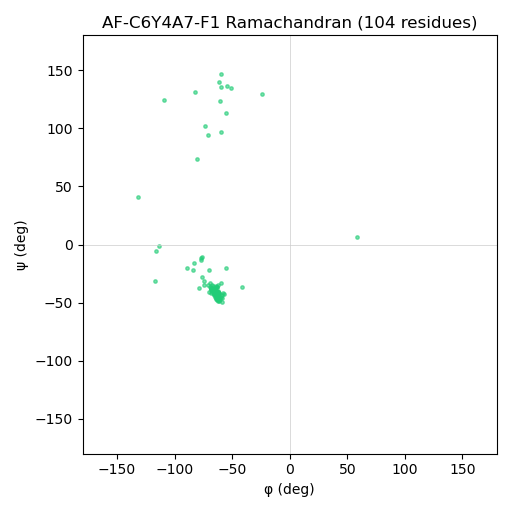.420 -13.960 18.804 1.00 53.94 83 ALA A CA 1
ATOM 652 C C . ALA A 1 83 ? -36.552 -14.722 19.519 1.00 53.94 83 ALA A C 1
ATOM 654 O O . ALA A 1 83 ? -37.719 -14.387 19.316 1.00 53.94 83 ALA A O 1
ATOM 655 N N . PHE A 1 84 ? -36.237 -15.649 20.439 1.00 53.16 84 PHE A N 1
ATOM 656 C CA . PHE A 1 84 ? -37.242 -16.261 21.319 1.00 53.16 84 PHE A CA 1
ATOM 657 C C . PHE A 1 84 ? -37.922 -15.224 22.216 1.00 53.16 84 PHE A C 1
ATOM 659 O O . PHE A 1 84 ? -39.145 -15.240 22.327 1.00 53.16 84 PHE A O 1
ATOM 666 N N . LEU A 1 85 ? -37.172 -14.299 22.823 1.00 55.44 85 LEU A N 1
ATOM 667 C CA . LEU A 1 85 ? -37.703 -13.248 23.698 1.00 55.44 85 LEU A CA 1
ATOM 668 C C . LEU A 1 85 ? -38.545 -12.226 22.917 1.00 55.44 85 LEU A C 1
ATOM 670 O O . LEU A 1 85 ? -39.610 -11.854 23.405 1.00 55.44 85 LEU A O 1
ATOM 674 N N . ASN A 1 86 ? -38.153 -11.847 21.692 1.00 57.72 86 ASN A N 1
ATOM 675 C CA . ASN A 1 86 ? -38.981 -11.014 20.805 1.00 57.72 86 ASN A CA 1
ATOM 676 C C . ASN A 1 86 ? -40.218 -11.758 20.287 1.00 57.72 86 ASN A C 1
ATOM 678 O O . ASN A 1 86 ? -41.271 -11.153 20.098 1.00 57.72 86 ASN A O 1
ATOM 682 N N . SER A 1 87 ? -40.136 -13.074 20.071 1.00 57.72 87 SER A N 1
ATOM 683 C CA . SER A 1 87 ? -41.328 -13.862 19.744 1.00 57.72 87 SER A CA 1
ATOM 684 C C . SER A 1 87 ? -42.274 -13.935 20.950 1.00 57.72 87 SER A C 1
ATOM 686 O O . SER A 1 87 ? -43.485 -13.793 20.793 1.00 57.72 87 SER A O 1
ATOM 688 N N . ARG A 1 88 ? -41.736 -14.045 22.175 1.00 58.78 88 ARG A N 1
ATOM 689 C CA . ARG A 1 88 ? -42.514 -14.092 23.421 1.00 58.78 88 ARG A CA 1
ATOM 690 C C . ARG A 1 88 ? -43.239 -12.787 23.723 1.00 58.78 88 ARG A C 1
ATOM 692 O O . ARG A 1 88 ? -44.380 -12.851 24.172 1.00 58.78 88 ARG A O 1
ATOM 699 N N . THR A 1 89 ? -42.640 -11.626 23.455 1.00 61.12 89 THR A N 1
ATOM 700 C CA . THR A 1 89 ? -43.359 -10.345 23.569 1.00 61.12 89 THR A CA 1
ATOM 701 C C . THR A 1 89 ? -44.504 -10.258 22.565 1.00 61.12 89 THR A C 1
ATOM 703 O O . THR A 1 89 ? -45.571 -9.770 22.928 1.00 61.12 89 THR A O 1
ATOM 706 N N . ASN A 1 90 ? -44.356 -10.814 21.357 1.00 65.19 90 ASN A N 1
ATOM 707 C CA . ASN A 1 90 ? -45.477 -10.935 20.421 1.00 65.19 90 ASN A CA 1
ATOM 708 C C . ASN A 1 90 ? -46.572 -11.883 20.933 1.00 65.19 90 ASN A C 1
ATOM 710 O O . ASN A 1 90 ? -47.745 -11.524 20.868 1.00 65.19 90 ASN A O 1
ATOM 714 N N . PHE A 1 91 ? -46.233 -13.041 21.509 1.00 66.69 91 PHE A N 1
ATOM 715 C CA . PHE A 1 91 ? -47.240 -13.944 22.085 1.00 66.69 91 PHE A CA 1
ATOM 716 C C . PHE A 1 91 ? -47.972 -13.334 23.289 1.00 66.69 91 PHE A C 1
ATOM 718 O O . PHE A 1 91 ? -49.194 -13.448 23.377 1.00 66.69 91 PHE A O 1
ATOM 725 N N . LEU A 1 92 ? -47.258 -12.650 24.190 1.00 68.38 92 LEU A N 1
ATOM 726 C CA . LEU A 1 92 ? -47.866 -11.944 25.322 1.00 68.38 92 LEU A CA 1
ATOM 727 C C . LEU A 1 92 ? -48.767 -10.803 24.844 1.00 68.38 92 LEU A C 1
ATOM 729 O O . LEU A 1 92 ? -49.899 -10.693 25.304 1.00 68.38 92 LEU A O 1
ATOM 733 N N . ARG A 1 93 ? -48.325 -10.027 23.848 1.00 73.81 93 ARG A N 1
ATOM 734 C CA . ARG A 1 93 ? -49.124 -8.943 23.267 1.00 73.81 93 ARG A CA 1
ATOM 735 C C . ARG A 1 93 ? -50.382 -9.460 22.565 1.00 73.81 93 ARG A C 1
ATOM 737 O O . ARG A 1 93 ? -51.435 -8.844 22.693 1.00 73.81 93 ARG A O 1
ATOM 744 N N . ILE A 1 94 ? -50.302 -10.596 21.867 1.00 75.69 94 ILE A N 1
ATOM 745 C CA . ILE A 1 94 ? -51.470 -11.258 21.263 1.00 75.69 94 ILE A CA 1
ATOM 746 C C . ILE A 1 94 ? -52.432 -11.756 22.351 1.00 75.69 94 ILE A C 1
ATOM 748 O O . ILE A 1 94 ? -53.640 -11.566 22.218 1.00 75.69 94 ILE A O 1
ATOM 752 N N . LYS A 1 95 ? -51.922 -12.347 23.441 1.00 78.31 95 LYS A N 1
ATOM 753 C CA . LYS A 1 95 ? -52.751 -12.794 24.570 1.00 78.31 95 LYS A CA 1
ATOM 754 C C . LYS A 1 95 ? -53.469 -11.619 25.243 1.00 78.31 95 LYS A C 1
ATOM 756 O O . LYS A 1 95 ? -54.679 -11.685 25.432 1.00 78.31 95 LYS A O 1
ATOM 761 N N . GLU A 1 96 ? -52.760 -10.527 25.521 1.00 80.56 96 GLU A N 1
ATOM 762 C CA . GLU A 1 96 ? -53.338 -9.304 26.095 1.00 80.56 96 GLU A CA 1
ATOM 763 C C . GLU A 1 96 ? -54.377 -8.655 25.172 1.00 80.56 96 GLU A C 1
ATOM 765 O O . GLU A 1 96 ? -55.417 -8.193 25.639 1.00 80.56 96 GLU A O 1
ATOM 770 N N . LEU A 1 97 ? -54.125 -8.622 23.858 1.00 82.38 97 LEU A N 1
ATOM 771 C CA . LEU A 1 97 ? -55.097 -8.135 22.875 1.00 82.38 97 LEU A CA 1
ATOM 772 C C . LEU A 1 97 ? -56.358 -9.004 22.867 1.00 82.38 97 LEU A C 1
ATOM 774 O O . LEU A 1 97 ? -57.462 -8.463 22.848 1.00 82.38 97 LEU A O 1
ATOM 778 N N . LYS A 1 98 ? -56.211 -10.332 22.936 1.00 82.38 98 LYS A N 1
ATOM 779 C CA . LYS A 1 98 ? -57.346 -11.260 22.987 1.00 82.38 98 LYS A CA 1
ATOM 780 C C . LYS A 1 98 ? -58.168 -11.087 24.269 1.00 82.38 98 LYS A C 1
ATOM 782 O O . LYS A 1 98 ? -59.386 -10.966 24.183 1.00 82.38 98 LYS A O 1
ATOM 787 N N . GLU A 1 99 ? -57.517 -10.982 25.428 1.00 84.75 99 GLU A N 1
ATOM 788 C CA . GLU A 1 99 ? -58.192 -10.735 26.713 1.00 84.75 99 GLU A CA 1
ATOM 789 C C . GLU A 1 99 ? -58.904 -9.372 26.746 1.00 84.75 99 GLU A C 1
ATOM 791 O O . GLU A 1 99 ? -59.995 -9.259 27.303 1.00 84.75 99 GLU A O 1
ATOM 796 N N . LYS A 1 100 ? -58.335 -8.327 26.127 1.00 85.12 100 LYS A N 1
ATOM 797 C CA . LYS A 1 100 ? -59.004 -7.019 25.999 1.00 85.12 100 LYS A CA 1
ATOM 798 C C . LYS A 1 100 ? -60.246 -7.088 25.112 1.00 85.12 100 LYS A C 1
ATOM 800 O O . LYS A 1 100 ? -61.249 -6.474 25.452 1.00 85.12 100 LYS A O 1
ATOM 805 N N . ILE A 1 101 ? -60.196 -7.830 24.006 1.00 83.56 101 ILE A N 1
ATOM 806 C CA . ILE A 1 101 ? -61.343 -7.990 23.099 1.00 83.56 101 ILE A CA 1
ATOM 807 C C . ILE A 1 101 ? -62.460 -8.804 23.767 1.00 83.56 101 ILE A C 1
ATOM 809 O O . ILE A 1 101 ? -63.624 -8.426 23.664 1.00 83.56 101 ILE A O 1
ATOM 813 N N . GLU A 1 102 ? -62.130 -9.875 24.497 1.00 85.62 102 GLU A N 1
ATOM 814 C CA . GLU A 1 102 ? -63.126 -10.661 25.243 1.00 85.62 102 GLU A CA 1
ATOM 815 C C . GLU A 1 102 ? -63.800 -9.843 26.356 1.00 85.62 102 GLU A C 1
ATOM 817 O O . GLU A 1 102 ? -65.009 -9.959 26.539 1.00 85.62 102 GLU A O 1
ATOM 822 N N . LYS A 1 103 ? -63.067 -8.946 27.032 1.00 84.69 103 LYS A N 1
ATOM 823 C CA . LYS A 1 103 ? -63.632 -8.024 28.038 1.00 84.69 103 LYS A CA 1
ATOM 824 C C . LYS A 1 103 ? -64.530 -6.924 27.468 1.00 84.69 103 LYS A C 1
ATOM 826 O O . LYS A 1 103 ? -65.294 -6.352 28.226 1.00 84.69 103 LYS A O 1
ATOM 831 N N . VAL A 1 104 ? -64.399 -6.586 26.186 1.00 83.50 104 VAL A N 1
ATOM 832 C CA . VAL A 1 104 ? -65.255 -5.584 25.518 1.00 83.50 104 VAL A CA 1
ATOM 833 C C . VAL A 1 104 ? -66.510 -6.232 24.920 1.00 83.50 104 VAL A C 1
ATOM 835 O O . VAL A 1 104 ? -67.485 -5.542 24.640 1.00 83.50 104 VAL A O 1
ATOM 838 N N . LYS A 1 105 ? -66.493 -7.553 24.698 1.00 78.50 105 LYS A N 1
ATOM 839 C CA . LYS A 1 105 ? -67.618 -8.297 24.115 1.00 78.50 105 LYS A CA 1
ATOM 840 C C . LYS A 1 105 ? -68.682 -8.713 25.147 1.00 78.50 105 LYS A C 1
ATOM 842 O O . LYS A 1 105 ? -69.813 -8.968 24.739 1.00 78.50 105 LYS A O 1
ATOM 847 N N . ASN A 1 106 ? -68.323 -8.782 26.430 1.00 60.81 106 ASN A N 1
ATOM 848 C CA . ASN A 1 106 ? -69.234 -9.006 27.562 1.00 60.81 106 ASN A CA 1
ATOM 849 C C . ASN A 1 106 ? -69.516 -7.694 28.293 1.00 60.81 106 ASN A C 1
ATOM 851 O O . ASN A 1 106 ? -70.634 -7.574 28.835 1.00 60.81 106 ASN A O 1
#

Radius of gyration: 31.2 Å; Cα contacts (8 Å, |Δi|>4): 19; chains: 1; bounding box: 86×32×59 Å

Mean predicted aligned error: 16.05 Å

Sequence (106 aa):
MESSTINAKKISVLLTLFSIIGYTAYSAHESILEIRQDGKLPLDIKCEVILVTLLFTFTTVIIASPLRSIQLNKWSHQRSDLAFLNSRTNFLRIKELKEKIEKVKN

Organism: Schizosaccharomyces pombe (strain 972 / ATCC 24843) (NCBI:txid284812)

Secondary structure (DSSP, 8-state):
-HHHHHHHHHHHHHHHHHHHHHHHHHHHHHHHHH--SS----HHHHHHHHHHHHHHHHHHHHHSPP-----GGGGT-S-HHHHHHHHHHHHHHHHHHHHHHHHHH-

pLDDT: mean 76.5, std 13.58, range [45.56, 91.75]

GO terms:
  GO:0005789 endoplasmic reticulum membrane (C, IDA)
  GO:0045048 protein insertion into ER membrane (P, IC)

Foldseek 3Di:
DVVVVVVVVLVVVLVVLVVLLVVLVVVQVVQCVVPPDPNDGDPVSVVSNVVSVVVNVVSCVVSDDPDDDDPPCVVVPVPPVVVVVVVVVVVVVVVVVVVVVVVVVD

InterPro domains:
  IPR018937 Membrane magnesium transporter [PF10270] (24-99)

Solvent-accessible surface area (backbone atoms only — not comparable to full-atom values): 6244 Å² total; per-residue (Å²): 120,67,69,63,56,54,52,52,52,54,52,50,53,52,52,52,51,51,52,50,51,52,48,52,52,48,53,52,51,51,51,57,70,68,46,82,81,76,80,64,81,57,66,68,59,53,52,48,54,52,50,52,50,51,53,49,53,53,50,51,59,70,69,46,75,78,87,72,82,80,60,80,56,52,89,70,42,60,42,65,64,55,49,50,50,55,49,46,53,51,52,50,51,52,50,53,52,51,55,53,52,56,65,73,75,108

Nearest PDB structures (foldseek):
  6ww7-assembly1_E  TM=6.522E-01  e=2.902E-01  Homo sapiens